Protein AF-A0A0F9TMJ0-F1 (afdb_monomer_lite)

Sequence (74 aa):
MNALRKGKVGVTAHALLRFLQRVDGVDIEDAVRRLVPDDPEHMIGVVGGNGTFPGPKGFRLVIKDGNVITIVPS

Structure (mmCIF, N/CA/C/O backbone):
data_AF-A0A0F9TMJ0-F1
#
_entry.id   AF-A0A0F9TMJ0-F1
#
loop_
_atom_site.group_PDB
_atom_site.id
_atom_site.type_symbol
_atom_site.label_atom_id
_atom_site.label_alt_id
_atom_site.label_comp_id
_atom_site.label_asym_id
_atom_site.label_entity_id
_atom_site.label_seq_id
_atom_site.pdbx_PDB_ins_code
_atom_site.Cartn_x
_atom_site.Cartn_y
_atom_site.Cartn_z
_atom_site.occupancy
_atom_site.B_iso_or_equiv
_atom_site.auth_seq_id
_atom_site.auth_comp_id
_atom_site.auth_asym_id
_atom_site.auth_atom_id
_atom_site.pdbx_PDB_model_num
ATOM 1 N N . MET A 1 1 ? -5.335 -16.281 2.050 1.00 52.03 1 MET A N 1
ATOM 2 C CA . MET A 1 1 ? -4.738 -15.100 2.716 1.00 52.03 1 MET A CA 1
ATOM 3 C C . MET A 1 1 ? -4.968 -15.225 4.214 1.00 52.03 1 MET A C 1
ATOM 5 O O . MET A 1 1 ? -6.102 -15.472 4.607 1.00 52.03 1 MET A O 1
ATOM 9 N N . ASN A 1 2 ? -3.920 -15.108 5.034 1.00 59.50 2 ASN A N 1
ATOM 10 C CA . ASN A 1 2 ? -4.044 -15.183 6.493 1.00 59.50 2 ASN A CA 1
ATOM 11 C C . ASN A 1 2 ? -4.587 -13.855 7.042 1.00 59.50 2 ASN A C 1
ATOM 13 O O . ASN A 1 2 ? -4.089 -12.792 6.683 1.00 59.50 2 ASN A O 1
ATOM 17 N N . ALA A 1 3 ? -5.622 -13.908 7.884 1.00 71.56 3 ALA A N 1
ATOM 18 C CA . ALA A 1 3 ? -6.142 -12.728 8.571 1.00 71.56 3 ALA A CA 1
ATOM 19 C C . ALA A 1 3 ? -5.154 -12.260 9.651 1.00 71.56 3 ALA A C 1
ATOM 21 O O . ALA A 1 3 ? -4.639 -13.080 10.415 1.00 71.56 3 ALA A O 1
ATOM 22 N N . LEU A 1 4 ? -4.936 -10.948 9.751 1.00 84.81 4 LEU A N 1
ATOM 23 C CA . LEU A 1 4 ? -4.246 -10.358 10.900 1.00 84.81 4 LEU A CA 1
ATOM 24 C C . LEU A 1 4 ? -5.156 -10.496 12.121 1.00 84.81 4 LEU A C 1
ATOM 26 O O . LEU A 1 4 ? -6.371 -10.383 11.987 1.00 84.81 4 LEU A O 1
ATOM 30 N N . ARG A 1 5 ? -4.624 -10.769 13.314 1.00 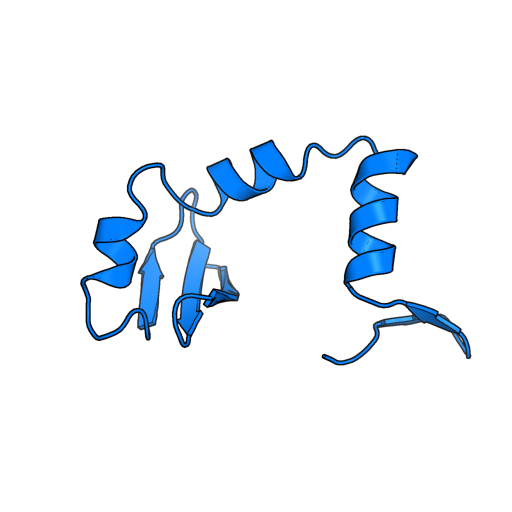88.19 5 ARG A N 1
ATOM 31 C CA . ARG A 1 5 ? -5.466 -10.982 14.504 1.00 88.19 5 ARG A CA 1
ATOM 32 C C . ARG A 1 5 ? -5.168 -9.971 15.600 1.00 88.19 5 ARG A C 1
ATOM 34 O O . ARG A 1 5 ? -4.011 -9.672 15.871 1.00 88.19 5 ARG A O 1
ATOM 41 N N . LYS A 1 6 ? -6.224 -9.514 16.276 1.00 91.19 6 LYS A N 1
ATOM 42 C CA . LYS A 1 6 ? -6.159 -8.798 17.556 1.00 91.19 6 LYS A CA 1
ATOM 43 C C . LYS A 1 6 ? -6.952 -9.598 18.588 1.00 91.19 6 LYS A C 1
ATOM 45 O O . LYS A 1 6 ? -8.184 -9.600 18.586 1.00 91.19 6 LYS A O 1
ATOM 50 N N . GLY A 1 7 ? -6.240 -10.343 19.434 1.00 93.25 7 GLY A N 1
ATOM 51 C CA . GLY A 1 7 ? -6.851 -11.336 20.320 1.00 93.25 7 GLY A CA 1
ATOM 52 C C . GLY A 1 7 ? -7.609 -12.402 19.522 1.00 93.25 7 GLY A C 1
ATOM 53 O O . GLY A 1 7 ? -7.062 -13.020 18.609 1.00 93.25 7 GLY A O 1
ATOM 54 N N . LYS A 1 8 ? -8.893 -12.602 19.841 1.00 92.44 8 LYS A N 1
ATOM 55 C CA . LYS A 1 8 ? -9.750 -13.579 19.144 1.00 92.44 8 LYS A CA 1
ATOM 56 C C . LYS A 1 8 ? -10.280 -13.073 17.795 1.00 92.44 8 LYS A C 1
ATOM 58 O O . LYS A 1 8 ? -10.683 -13.890 16.965 1.00 92.44 8 LYS A O 1
ATOM 63 N N . VAL A 1 9 ? -10.236 -11.763 17.548 1.00 92.94 9 VAL A N 1
ATOM 64 C CA . VAL A 1 9 ? -10.804 -11.133 16.349 1.00 92.94 9 VAL A CA 1
ATOM 65 C C . VAL A 1 9 ? -9.817 -11.212 15.186 1.00 92.94 9 VAL A C 1
ATOM 67 O O . VAL A 1 9 ? -8.654 -10.834 15.326 1.00 92.94 9 VAL A O 1
ATOM 70 N N . GLY A 1 10 ? -10.283 -11.713 14.042 1.00 93.62 10 GLY A N 1
ATOM 71 C CA . GLY A 1 10 ? -9.552 -11.685 12.776 1.00 93.62 10 GLY A CA 1
ATOM 72 C C . GLY A 1 10 ? -9.920 -10.454 11.949 1.00 93.62 10 GLY A C 1
ATOM 73 O O . GLY A 1 10 ? -11.081 -10.064 11.888 1.00 93.62 10 GLY A O 1
ATOM 74 N N . VAL A 1 11 ? -8.928 -9.867 11.295 1.00 93.38 11 VAL A N 1
ATOM 75 C CA . VAL A 1 11 ? -9.025 -8.705 10.416 1.00 93.38 11 VAL A CA 1
ATOM 76 C C . VAL A 1 11 ? -8.549 -9.139 9.036 1.00 93.38 11 VAL A C 1
ATOM 78 O O . VAL A 1 11 ? -7.404 -9.559 8.850 1.00 93.38 11 VAL A O 1
ATOM 81 N N . THR A 1 12 ? -9.452 -9.087 8.062 1.00 94.44 12 THR A N 1
ATOM 82 C CA . THR A 1 12 ? -9.130 -9.420 6.672 1.00 94.44 12 THR A CA 1
ATOM 83 C C . THR A 1 12 ? -8.369 -8.271 6.014 1.00 94.44 12 THR A C 1
ATOM 85 O O . THR A 1 12 ? -8.519 -7.112 6.405 1.00 94.44 12 THR A O 1
ATOM 88 N N . ALA A 1 13 ? -7.596 -8.573 4.967 1.00 90.38 13 ALA A N 1
ATOM 89 C CA . ALA A 1 13 ? -6.927 -7.543 4.171 1.00 90.38 13 ALA A CA 1
ATOM 90 C C . ALA A 1 13 ? -7.927 -6.504 3.623 1.00 90.38 13 ALA A C 1
ATOM 92 O O . ALA A 1 13 ? -7.652 -5.309 3.649 1.00 90.38 13 ALA A O 1
ATOM 93 N N . HIS A 1 14 ? -9.127 -6.945 3.218 1.00 93.25 14 HIS A N 1
ATOM 94 C CA . HIS A 1 14 ? -10.189 -6.047 2.760 1.00 93.25 14 HIS A CA 1
ATOM 95 C C . HIS A 1 14 ? -10.665 -5.089 3.862 1.00 93.25 14 HIS A C 1
ATOM 97 O O . HIS A 1 14 ? -10.819 -3.896 3.612 1.00 93.25 14 HIS A O 1
ATOM 103 N N . ALA A 1 15 ? -10.882 -5.588 5.084 1.00 93.94 15 ALA A N 1
ATOM 104 C CA . ALA A 1 15 ? -11.312 -4.752 6.203 1.00 93.94 15 ALA A CA 1
ATOM 105 C C . ALA A 1 15 ? -10.249 -3.706 6.571 1.00 93.94 15 ALA A C 1
ATOM 107 O O . ALA A 1 15 ? -10.586 -2.544 6.789 1.00 93.94 15 ALA A O 1
ATOM 108 N N . LEU A 1 16 ? -8.970 -4.099 6.572 1.00 94.25 16 LEU A N 1
ATOM 109 C CA . LEU A 1 16 ? -7.863 -3.176 6.810 1.00 94.25 16 LEU A CA 1
ATOM 110 C C . LEU A 1 16 ? -7.787 -2.092 5.725 1.00 94.25 16 LEU A C 1
ATOM 112 O O . LEU A 1 16 ? -7.677 -0.915 6.049 1.00 94.25 16 LEU A O 1
ATOM 116 N N . LEU A 1 17 ? -7.922 -2.469 4.449 1.00 94.12 17 LEU A N 1
ATOM 117 C CA . LEU A 1 17 ? -7.913 -1.521 3.333 1.00 94.12 17 LEU A CA 1
ATOM 118 C C . LEU A 1 17 ? -9.016 -0.462 3.471 1.00 94.12 17 LEU A C 1
ATOM 120 O O . LEU A 1 17 ? -8.774 0.727 3.281 1.00 94.12 17 LEU A O 1
ATOM 124 N N . ARG A 1 18 ? -10.231 -0.886 3.841 1.00 95.62 18 ARG A N 1
ATOM 125 C CA . ARG A 1 18 ? -11.362 0.027 4.058 1.00 95.62 18 ARG A CA 1
ATOM 126 C C . ARG A 1 18 ? -11.147 0.956 5.244 1.00 95.62 18 ARG A C 1
ATOM 128 O O . ARG A 1 18 ? -11.580 2.102 5.174 1.00 95.62 18 ARG A O 1
ATOM 135 N N . PHE A 1 19 ? -10.512 0.469 6.307 1.00 96.38 19 PHE A N 1
ATOM 136 C CA . PHE A 1 19 ? -10.152 1.294 7.454 1.00 96.38 19 PHE A CA 1
ATOM 137 C C . PHE A 1 19 ? -9.185 2.411 7.038 1.00 96.38 19 PHE A C 1
ATOM 139 O O . PHE A 1 19 ? -9.499 3.578 7.251 1.00 96.38 19 PHE A O 1
ATOM 146 N N . LEU A 1 20 ? -8.099 2.071 6.334 1.00 96.19 20 LEU A N 1
ATOM 147 C CA . LEU A 1 20 ? -7.130 3.054 5.831 1.00 96.19 20 LEU A CA 1
ATOM 148 C C . LEU A 1 20 ? -7.787 4.102 4.912 1.00 96.19 20 LEU A C 1
ATOM 150 O O . LEU A 1 20 ? -7.525 5.291 5.050 1.00 96.19 20 LEU A O 1
ATOM 154 N N . GLN A 1 21 ? -8.688 3.680 4.015 1.00 95.31 21 GLN A N 1
ATOM 155 C CA . GLN A 1 21 ? -9.423 4.598 3.131 1.00 95.31 21 GLN A CA 1
ATOM 156 C C . GLN A 1 21 ? -10.354 5.546 3.887 1.00 95.31 21 GLN A C 1
ATOM 158 O O . GLN A 1 21 ? -10.362 6.747 3.643 1.00 95.31 21 GLN A O 1
ATOM 163 N N . ARG A 1 22 ? -11.220 4.992 4.743 1.00 95.50 22 ARG A N 1
ATOM 164 C CA . ARG A 1 22 ? -12.379 5.720 5.281 1.00 95.50 22 ARG A CA 1
ATOM 165 C C . ARG A 1 22 ? -12.091 6.441 6.588 1.00 95.50 22 ARG A C 1
ATOM 167 O O . ARG A 1 22 ? -12.780 7.409 6.886 1.00 95.50 22 ARG A O 1
ATOM 174 N N . VAL A 1 23 ? -11.150 5.932 7.377 1.00 97.00 23 VAL A N 1
ATOM 175 C CA . VAL A 1 23 ? -10.821 6.470 8.701 1.00 97.00 23 VAL A CA 1
ATOM 176 C C . VAL A 1 23 ? -9.545 7.293 8.623 1.00 97.00 23 VAL A C 1
ATOM 178 O O . VAL A 1 23 ? -9.556 8.453 9.021 1.00 97.00 23 VAL A O 1
ATOM 181 N N . ASP A 1 24 ? -8.487 6.728 8.039 1.00 96.00 24 ASP A N 1
ATOM 182 C CA . ASP A 1 24 ? -7.183 7.400 7.970 1.00 96.00 24 ASP A CA 1
ATOM 183 C C . ASP A 1 24 ? -7.048 8.322 6.744 1.00 96.00 24 ASP A C 1
ATOM 185 O O . ASP A 1 24 ? -6.054 9.032 6.608 1.00 96.00 24 ASP A O 1
ATOM 189 N N . GLY A 1 25 ? -8.041 8.327 5.844 1.00 94.69 25 GLY A N 1
ATOM 190 C CA . GLY A 1 25 ? -8.067 9.191 4.660 1.00 94.69 25 GLY A CA 1
ATOM 191 C C . GLY A 1 25 ? -6.995 8.859 3.620 1.00 94.69 25 GLY A C 1
ATOM 192 O O . GLY A 1 25 ? -6.642 9.713 2.809 1.00 94.69 25 GLY A O 1
ATOM 193 N N . VAL A 1 26 ? -6.452 7.639 3.640 1.00 95.88 26 VAL A N 1
ATOM 194 C CA . VAL A 1 26 ? -5.421 7.214 2.690 1.00 95.88 26 VAL A CA 1
ATOM 195 C C . VAL A 1 26 ? -6.038 7.038 1.304 1.00 95.88 26 VAL A C 1
ATOM 197 O O . VAL A 1 26 ? -6.923 6.199 1.107 1.00 95.88 26 VAL A O 1
ATOM 200 N N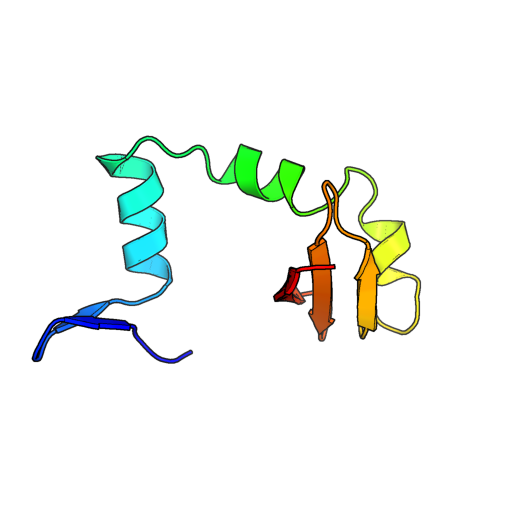 . ASP A 1 27 ? -5.516 7.777 0.325 1.00 94.44 27 ASP A N 1
ATOM 201 C CA . ASP A 1 27 ? -5.829 7.559 -1.086 1.00 94.44 27 ASP A CA 1
ATOM 202 C C . ASP A 1 27 ? -5.113 6.294 -1.584 1.00 94.44 27 ASP A C 1
ATOM 204 O O . ASP A 1 27 ? -3.919 6.275 -1.888 1.00 94.44 27 ASP A O 1
ATOM 208 N N . ILE A 1 28 ? -5.859 5.193 -1.618 1.00 91.38 28 ILE A N 1
ATOM 209 C CA . ILE A 1 28 ? -5.347 3.900 -2.078 1.00 91.38 28 ILE A CA 1
ATOM 210 C C . ILE A 1 28 ? -5.064 3.904 -3.580 1.00 91.38 28 ILE A C 1
ATOM 212 O O . ILE A 1 28 ? -4.165 3.186 -4.010 1.00 91.38 28 ILE A O 1
ATOM 216 N N . GLU A 1 29 ? -5.794 4.685 -4.381 1.00 89.62 29 GLU A N 1
ATOM 217 C CA . GLU A 1 29 ? -5.530 4.755 -5.819 1.00 89.62 29 GLU A CA 1
ATOM 218 C C . GLU A 1 29 ? -4.192 5.447 -6.083 1.00 89.62 29 GLU A C 1
ATOM 220 O O . GLU A 1 29 ? -3.392 4.942 -6.870 1.00 89.62 29 GLU A O 1
ATOM 225 N N . ASP A 1 30 ? -3.901 6.537 -5.366 1.00 90.38 30 ASP A N 1
ATOM 226 C CA . ASP A 1 30 ? -2.571 7.159 -5.376 1.00 90.38 30 ASP A CA 1
ATOM 227 C C . ASP A 1 30 ? -1.484 6.176 -4.919 1.00 90.38 30 ASP A C 1
ATOM 229 O O . ASP A 1 30 ? -0.439 6.045 -5.560 1.00 90.38 30 ASP A O 1
ATOM 233 N N . ALA A 1 31 ? -1.742 5.413 -3.851 1.00 88.69 31 ALA A N 1
ATOM 234 C CA . ALA A 1 31 ? -0.801 4.404 -3.375 1.00 88.69 31 ALA A CA 1
ATOM 235 C C . ALA A 1 31 ? -0.491 3.340 -4.445 1.00 88.69 31 ALA A C 1
ATOM 237 O O . ALA A 1 31 ? 0.669 2.947 -4.577 1.00 88.69 31 ALA A O 1
ATOM 238 N N . VAL A 1 32 ? -1.484 2.907 -5.233 1.00 87.19 32 VAL A N 1
ATOM 239 C CA . VAL A 1 32 ? -1.279 1.971 -6.353 1.00 87.19 32 VAL A CA 1
ATOM 240 C C . VAL A 1 32 ? -0.434 2.603 -7.459 1.00 87.19 32 VAL A C 1
ATOM 242 O O . VAL A 1 32 ? 0.531 1.975 -7.888 1.00 87.19 32 VAL A O 1
ATOM 245 N N . ARG A 1 33 ? -0.723 3.846 -7.871 1.00 85.81 33 ARG A N 1
ATOM 246 C CA . ARG A 1 33 ? 0.067 4.566 -8.896 1.00 85.81 33 ARG A CA 1
ATOM 247 C C . ARG A 1 33 ? 1.522 4.775 -8.475 1.00 85.81 33 ARG A C 1
ATOM 249 O O . ARG A 1 33 ? 2.438 4.752 -9.284 1.00 85.81 33 ARG A O 1
ATOM 256 N N . ARG A 1 34 ? 1.764 4.967 -7.179 1.00 83.44 34 ARG A N 1
ATOM 257 C CA . ARG A 1 34 ? 3.124 5.073 -6.631 1.00 83.44 34 ARG A CA 1
ATOM 258 C C . ARG A 1 34 ? 3.833 3.731 -6.506 1.00 83.44 34 ARG A C 1
ATOM 260 O O . ARG A 1 34 ? 5.059 3.709 -6.409 1.00 83.44 34 ARG A O 1
ATOM 267 N N . LEU A 1 35 ? 3.071 2.647 -6.404 1.00 82.25 35 LEU A N 1
ATOM 268 C CA . LEU A 1 35 ? 3.594 1.296 -6.271 1.00 82.25 35 LEU A CA 1
ATOM 269 C C . LEU A 1 35 ? 3.994 0.733 -7.633 1.00 82.25 35 LEU A C 1
ATOM 271 O O . LEU A 1 35 ? 5.088 0.193 -7.757 1.00 82.25 35 LEU A O 1
ATOM 275 N N . VAL A 1 36 ? 3.119 0.864 -8.629 1.00 77.31 36 VAL A N 1
ATOM 276 C CA . VAL A 1 36 ? 3.306 0.346 -9.986 1.00 77.31 36 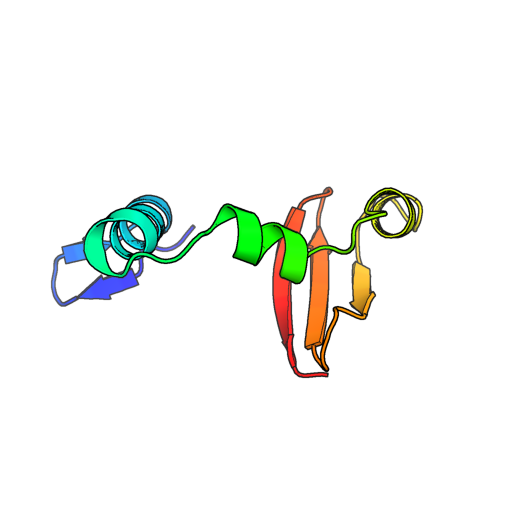VAL A CA 1
ATOM 277 C C . VAL A 1 36 ? 3.491 1.534 -10.934 1.00 77.31 36 VAL A C 1
ATOM 279 O O . VAL A 1 36 ? 2.597 2.374 -10.985 1.00 77.31 36 VAL A O 1
ATOM 282 N N . PRO A 1 37 ? 4.625 1.637 -11.654 1.00 69.00 37 PRO A N 1
ATOM 283 C CA . PRO A 1 37 ? 4.864 2.733 -12.591 1.00 69.00 37 PRO A CA 1
ATOM 284 C C . PRO A 1 37 ? 3.821 2.769 -13.721 1.00 69.00 37 PRO A C 1
ATOM 286 O O . PRO A 1 37 ? 3.208 1.752 -14.036 1.00 69.00 37 PRO A O 1
ATOM 289 N N . ASP A 1 38 ? 3.667 3.940 -14.350 1.00 64.94 38 ASP A N 1
ATOM 290 C CA . ASP A 1 38 ? 2.624 4.227 -15.354 1.00 64.94 38 ASP A CA 1
ATOM 291 C C . ASP A 1 38 ? 2.673 3.330 -16.612 1.00 64.94 38 ASP A C 1
ATOM 293 O O . ASP A 1 38 ? 1.686 3.254 -17.340 1.00 64.94 38 ASP A O 1
ATOM 297 N N . ASP A 1 39 ? 3.785 2.620 -16.846 1.00 67.62 39 ASP A N 1
ATOM 298 C CA . ASP A 1 39 ? 3.919 1.568 -17.865 1.00 67.62 39 ASP A CA 1
ATOM 299 C C . ASP A 1 39 ? 4.071 0.175 -17.207 1.00 67.62 39 ASP A C 1
ATOM 301 O O . ASP A 1 39 ? 5.187 -0.330 -17.029 1.00 67.62 39 ASP A O 1
ATOM 305 N N . PRO A 1 40 ? 2.958 -0.468 -16.804 1.00 64.06 40 PRO A N 1
ATOM 306 C CA . PRO A 1 40 ? 2.976 -1.810 -16.224 1.00 64.06 40 PRO A CA 1
ATOM 307 C C . PRO A 1 40 ? 3.267 -2.904 -17.265 1.00 64.06 40 PRO A C 1
ATOM 309 O O . PRO A 1 40 ? 3.638 -4.021 -16.893 1.00 64.06 40 PRO A O 1
ATOM 312 N N . GLU A 1 41 ? 3.118 -2.613 -18.562 1.00 65.00 41 GLU A N 1
ATOM 313 C CA . GLU A 1 41 ? 3.301 -3.587 -19.643 1.00 65.00 41 GLU A CA 1
ATOM 314 C C . GL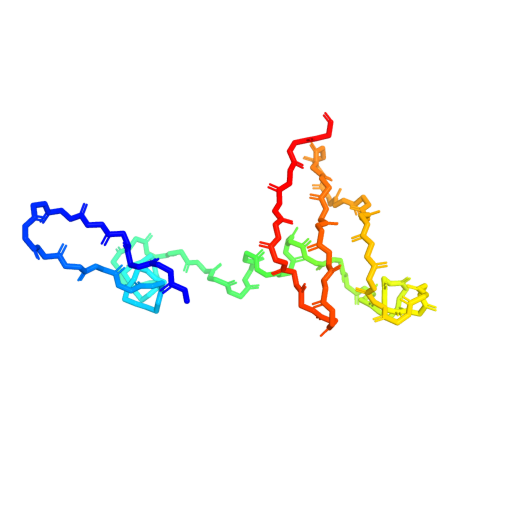U A 1 41 ? 4.763 -4.037 -19.735 1.00 65.00 41 GLU A C 1
ATOM 316 O O . GLU A 1 41 ? 5.039 -5.221 -19.947 1.00 65.00 41 GLU A O 1
ATOM 321 N N . HIS A 1 42 ? 5.702 -3.137 -19.429 1.00 62.91 42 HIS A N 1
ATOM 322 C CA . HIS A 1 42 ? 7.128 -3.448 -19.328 1.00 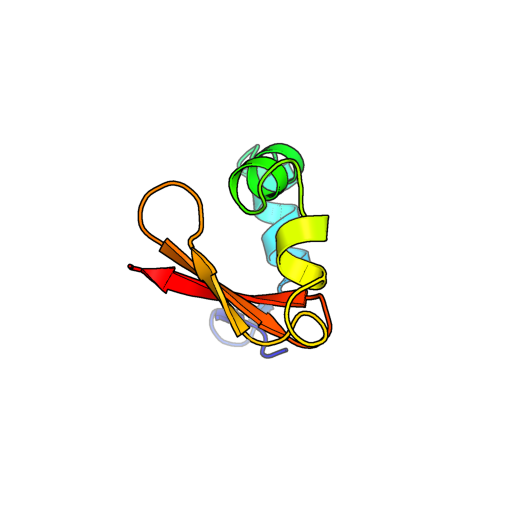62.91 42 HIS A CA 1
ATOM 323 C C . HIS A 1 42 ? 7.458 -4.476 -18.231 1.00 62.91 42 HIS A C 1
ATOM 325 O O . HIS A 1 42 ? 8.427 -5.226 -18.352 1.00 62.91 42 HIS A O 1
ATOM 331 N N . MET A 1 43 ? 6.661 -4.531 -17.158 1.00 62.12 43 MET A N 1
ATOM 332 C CA . MET A 1 43 ? 6.847 -5.483 -16.055 1.00 62.12 43 MET A CA 1
ATOM 333 C C . MET A 1 43 ? 6.231 -6.852 -16.369 1.00 62.12 43 MET A C 1
ATOM 335 O O . MET A 1 43 ? 6.754 -7.883 -15.954 1.00 62.12 43 MET A O 1
ATOM 339 N N . ILE A 1 44 ? 5.126 -6.875 -17.117 1.00 61.03 44 ILE A N 1
ATOM 340 C CA . ILE A 1 44 ? 4.386 -8.101 -17.452 1.00 61.03 44 ILE A CA 1
ATOM 341 C C . ILE A 1 44 ? 5.003 -8.814 -18.667 1.00 61.03 44 ILE A C 1
ATOM 343 O O . ILE A 1 44 ? 4.999 -10.046 -18.726 1.00 61.03 44 ILE A O 1
ATOM 347 N N . GLY A 1 45 ? 5.586 -8.061 -19.609 1.00 58.62 45 GLY A N 1
ATOM 348 C CA . GLY A 1 45 ? 6.207 -8.595 -20.828 1.00 58.62 45 GLY A CA 1
ATOM 349 C C . GLY A 1 45 ? 7.438 -9.479 -20.585 1.00 58.62 45 GLY A C 1
ATOM 350 O O . GLY A 1 45 ? 7.814 -10.273 -21.447 1.00 58.62 45 GLY A O 1
ATOM 351 N N . VAL A 1 46 ? 8.042 -9.401 -19.396 1.00 55.28 46 VAL A N 1
ATOM 352 C CA . VAL A 1 46 ? 9.192 -10.219 -18.999 1.00 55.28 46 VAL A CA 1
ATOM 353 C C . VAL A 1 46 ? 8.689 -11.494 -18.310 1.00 55.28 46 VAL A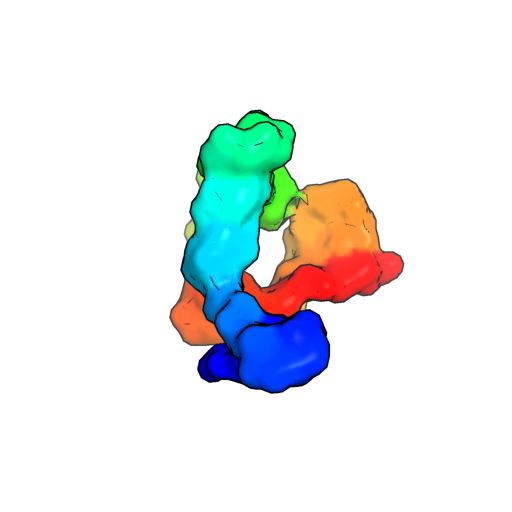 C 1
ATOM 355 O O . VAL A 1 46 ? 8.281 -11.485 -17.154 1.00 55.28 46 VAL A O 1
ATOM 358 N N . VAL A 1 47 ? 8.713 -12.611 -19.045 1.00 52.78 47 VAL A N 1
ATOM 359 C CA . VAL A 1 47 ? 8.519 -13.990 -18.540 1.00 52.78 47 VAL A CA 1
ATOM 360 C C . VAL A 1 47 ? 7.208 -14.197 -17.755 1.00 52.78 47 VAL A C 1
ATOM 362 O O . VAL A 1 47 ? 7.199 -14.611 -16.596 1.00 52.78 47 VAL A O 1
ATOM 365 N N . GLY A 1 48 ? 6.068 -13.913 -18.392 1.00 61.00 48 GLY A N 1
ATOM 366 C CA . GLY A 1 48 ? 4.743 -14.231 -17.836 1.00 61.00 48 GLY A CA 1
ATOM 367 C C . GLY A 1 48 ? 4.388 -13.459 -16.560 1.00 61.00 48 GLY A C 1
ATOM 368 O O . GLY A 1 48 ? 3.572 -13.931 -15.770 1.00 61.00 48 GLY A O 1
ATOM 369 N N . GLY A 1 49 ? 5.026 -12.303 -16.339 1.00 63.97 49 GLY A N 1
ATOM 370 C CA . GLY A 1 49 ? 4.820 -11.464 -15.160 1.00 63.97 49 GLY A CA 1
ATOM 371 C C . GLY A 1 49 ? 5.330 -12.081 -13.857 1.00 63.97 49 GLY A C 1
ATOM 372 O O . GLY A 1 49 ? 4.913 -11.646 -12.789 1.00 63.97 49 GLY A O 1
ATOM 373 N N . ASN A 1 50 ? 6.201 -13.092 -13.915 1.00 79.88 50 ASN A N 1
ATOM 374 C CA . ASN A 1 50 ? 6.789 -13.727 -12.738 1.00 79.88 50 ASN A CA 1
ATOM 375 C C . ASN A 1 50 ? 8.224 -13.241 -12.538 1.00 79.88 50 ASN A C 1
ATOM 377 O O . ASN A 1 50 ? 9.091 -13.501 -13.369 1.00 79.88 50 ASN A O 1
ATOM 381 N N . GLY A 1 51 ? 8.509 -12.581 -11.418 1.00 84.12 51 GLY A N 1
ATOM 382 C CA . GLY A 1 51 ? 9.865 -12.115 -11.144 1.00 84.12 51 GLY A CA 1
ATOM 383 C C . GLY A 1 51 ? 9.953 -11.030 -10.086 1.00 84.12 51 GLY A C 1
ATOM 384 O O . GLY A 1 51 ? 8.954 -10.617 -9.498 1.00 84.12 51 GLY A O 1
ATOM 385 N N . THR A 1 52 ? 11.183 -10.577 -9.857 1.00 85.06 52 THR A N 1
ATOM 386 C CA . THR A 1 52 ? 11.482 -9.450 -8.974 1.00 85.06 52 THR A CA 1
ATOM 387 C C . THR A 1 52 ? 11.876 -8.251 -9.823 1.00 85.06 52 THR A C 1
ATOM 389 O O . THR A 1 52 ? 12.858 -8.313 -10.559 1.00 85.06 52 THR A O 1
ATOM 392 N N . PHE A 1 53 ? 11.138 -7.156 -9.691 1.00 82.62 53 PHE A N 1
ATOM 393 C CA . PHE A 1 53 ? 11.292 -5.953 -10.503 1.00 82.62 53 PHE A CA 1
ATOM 394 C C . PHE A 1 53 ? 11.677 -4.760 -9.628 1.00 82.62 53 PHE A C 1
ATOM 396 O O . PHE A 1 53 ? 11.236 -4.684 -8.478 1.00 82.62 53 PHE A O 1
ATOM 403 N N . PRO A 1 54 ? 12.492 -3.819 -10.128 1.00 79.94 54 PRO A N 1
ATOM 404 C CA . PRO A 1 54 ? 12.767 -2.588 -9.402 1.00 79.94 54 PRO A CA 1
ATOM 405 C C . PRO A 1 54 ? 11.473 -1.781 -9.251 1.00 79.94 54 PRO A C 1
ATOM 407 O O . PRO A 1 54 ? 10.776 -1.517 -10.226 1.00 79.94 54 PRO A O 1
ATOM 410 N N . GLY A 1 55 ? 11.147 -1.409 -8.016 1.00 76.44 55 GLY A N 1
ATOM 411 C CA . GLY A 1 55 ? 10.067 -0.483 -7.716 1.00 76.44 55 GLY A CA 1
ATOM 412 C C . GLY A 1 55 ? 10.580 0.957 -7.600 1.00 76.44 55 GLY A C 1
ATOM 413 O O . GLY A 1 55 ? 11.787 1.187 -7.447 1.00 76.44 55 GLY A O 1
ATOM 414 N N . PRO A 1 56 ? 9.684 1.954 -7.635 1.00 70.31 56 PRO A N 1
ATOM 415 C CA . PRO A 1 56 ? 10.052 3.336 -7.346 1.00 70.31 56 PRO A CA 1
ATOM 416 C C . PRO A 1 56 ? 10.632 3.462 -5.926 1.00 70.31 56 PRO A C 1
ATOM 418 O O . PRO A 1 56 ? 10.136 2.840 -5.005 1.00 70.31 56 PRO A O 1
ATOM 421 N N . LYS A 1 57 ? 11.639 4.313 -5.690 1.00 72.56 57 LYS A N 1
ATOM 422 C CA . LYS A 1 57 ? 12.100 4.673 -4.323 1.00 72.56 57 LYS A CA 1
ATOM 423 C C . LYS A 1 57 ? 12.629 3.508 -3.456 1.00 72.56 57 LYS A C 1
ATOM 425 O O . LYS A 1 57 ? 12.268 3.385 -2.288 1.00 72.56 57 LYS A O 1
ATOM 430 N N . GLY A 1 58 ? 13.558 2.711 -3.986 1.00 79.00 58 GLY A N 1
ATOM 431 C CA . GLY A 1 58 ? 14.419 1.857 -3.151 1.00 79.00 58 GLY A CA 1
ATOM 432 C C . GLY A 1 58 ? 13.748 0.601 -2.587 1.00 79.00 58 GLY A C 1
ATOM 433 O O . GLY A 1 58 ? 14.169 0.094 -1.550 1.00 79.00 58 GLY A O 1
ATOM 434 N N . PHE A 1 59 ? 12.727 0.087 -3.268 1.00 85.06 59 PHE A N 1
ATOM 435 C CA . PHE A 1 59 ? 12.191 -1.250 -3.028 1.00 85.06 59 PHE A CA 1
ATOM 436 C C . PHE A 1 59 ? 12.131 -2.053 -4.330 1.00 85.06 59 PHE A C 1
ATOM 438 O O . PHE A 1 59 ? 12.273 -1.509 -5.426 1.00 85.06 59 PHE A O 1
ATOM 445 N N . ARG A 1 60 ? 11.901 -3.361 -4.214 1.00 87.00 60 ARG A N 1
ATOM 446 C CA . ARG A 1 60 ? 11.613 -4.274 -5.321 1.00 87.00 60 ARG A CA 1
ATOM 447 C C . ARG A 1 60 ? 10.228 -4.890 -5.150 1.00 87.00 60 ARG A C 1
ATOM 449 O O . ARG A 1 60 ? 9.767 -5.123 -4.032 1.00 87.00 60 ARG A O 1
ATOM 456 N N . LEU A 1 61 ? 9.579 -5.169 -6.270 1.00 86.88 61 LEU A N 1
ATOM 457 C CA . LEU A 1 61 ? 8.280 -5.821 -6.358 1.00 86.88 61 LEU A CA 1
ATOM 458 C C . LEU A 1 61 ? 8.471 -7.276 -6.754 1.00 86.88 61 LEU A C 1
ATOM 460 O O . LEU A 1 61 ? 9.141 -7.549 -7.744 1.00 86.88 61 LEU A O 1
ATOM 464 N N . VAL A 1 62 ? 7.860 -8.199 -6.020 1.00 86.94 62 VAL A N 1
ATOM 465 C CA . VAL A 1 62 ? 7.742 -9.597 -6.440 1.00 86.94 62 VAL A CA 1
ATOM 466 C C . VAL A 1 62 ? 6.375 -9.770 -7.078 1.00 86.94 62 VAL A C 1
ATOM 468 O O . VAL A 1 62 ? 5.352 -9.620 -6.401 1.00 86.94 62 VAL A O 1
ATOM 471 N N . ILE A 1 63 ? 6.364 -10.078 -8.369 1.00 86.12 63 ILE A N 1
ATOM 472 C CA . ILE A 1 63 ? 5.149 -10.315 -9.142 1.00 86.12 63 ILE A CA 1
ATOM 473 C C . ILE A 1 63 ? 5.021 -11.814 -9.390 1.00 86.12 63 ILE A C 1
ATOM 475 O O . ILE A 1 63 ? 6.009 -12.492 -9.694 1.00 86.12 63 ILE A O 1
ATOM 479 N N . LYS A 1 64 ? 3.806 -12.329 -9.203 1.00 83.81 64 LYS A N 1
ATOM 480 C CA . LYS A 1 64 ? 3.429 -13.693 -9.537 1.00 83.81 64 LYS A CA 1
ATOM 481 C C . LYS A 1 64 ? 2.063 -13.721 -10.217 1.00 83.81 64 LYS A C 1
ATOM 483 O O . LYS A 1 64 ? 1.108 -13.158 -9.689 1.00 83.81 64 LYS A O 1
ATOM 488 N N . ASP A 1 65 ? 1.972 -14.377 -11.367 1.00 83.31 65 ASP A N 1
ATOM 489 C CA . ASP A 1 65 ? 0.768 -14.525 -12.186 1.00 83.31 65 ASP A CA 1
ATOM 490 C C . ASP A 1 65 ? 0.103 -13.162 -12.461 1.00 83.31 65 ASP A C 1
ATOM 492 O O . ASP A 1 65 ? -1.103 -12.989 -12.290 1.00 83.31 65 ASP A O 1
ATOM 496 N N . GLY A 1 66 ? 0.921 -12.150 -12.782 1.00 78.44 66 GLY A N 1
ATOM 497 C CA . GLY A 1 66 ? 0.479 -10.769 -13.019 1.00 78.44 66 GLY A CA 1
ATOM 498 C C . GLY A 1 66 ? 0.076 -9.976 -11.766 1.00 78.44 66 GLY A C 1
ATOM 499 O O . GLY A 1 66 ? -0.384 -8.845 -11.888 1.00 78.44 66 GLY A O 1
ATOM 500 N N . ASN A 1 67 ? 0.244 -10.530 -10.561 1.00 83.00 67 ASN A N 1
ATOM 501 C CA . ASN A 1 67 ? -0.119 -9.883 -9.300 1.00 83.00 67 ASN A CA 1
ATOM 502 C C . ASN A 1 67 ? 1.120 -9.538 -8.470 1.00 83.00 67 ASN A C 1
ATOM 504 O O . ASN A 1 67 ? 1.988 -10.384 -8.265 1.00 83.00 67 ASN A O 1
ATOM 508 N N . VAL A 1 68 ? 1.183 -8.327 -7.909 1.00 85.19 68 VAL A N 1
ATOM 509 C CA . VAL A 1 68 ? 2.183 -7.995 -6.881 1.00 85.19 68 VAL A CA 1
ATOM 510 C C . VAL A 1 68 ? 1.844 -8.774 -5.610 1.00 85.19 68 VAL A C 1
ATOM 512 O O . VAL A 1 68 ? 0.808 -8.539 -4.989 1.00 85.19 68 VAL A O 1
ATOM 515 N N . ILE A 1 69 ? 2.717 -9.698 -5.214 1.00 87.44 69 ILE A N 1
ATOM 516 C CA . ILE A 1 69 ? 2.522 -10.539 -4.024 1.00 87.44 69 ILE A CA 1
ATOM 517 C C . ILE A 1 69 ? 3.381 -10.096 -2.837 1.00 87.44 69 ILE A C 1
ATOM 519 O O . ILE A 1 69 ? 2.997 -10.332 -1.692 1.00 87.44 69 ILE A O 1
ATOM 523 N N . THR A 1 70 ? 4.510 -9.429 -3.099 1.00 87.31 70 THR A N 1
ATOM 524 C CA . THR A 1 70 ? 5.447 -8.979 -2.060 1.00 87.31 70 THR A CA 1
ATOM 525 C C . THR A 1 70 ? 6.131 -7.677 -2.471 1.00 87.31 70 THR A C 1
ATOM 527 O O . THR A 1 70 ? 6.484 -7.492 -3.633 1.00 87.31 70 THR A O 1
ATOM 530 N N . ILE A 1 71 ? 6.382 -6.805 -1.494 1.00 87.94 71 ILE A N 1
ATOM 531 C CA . ILE A 1 71 ? 7.240 -5.621 -1.616 1.00 87.94 71 ILE A CA 1
ATOM 532 C C . ILE A 1 71 ? 8.440 -5.858 -0.695 1.00 87.94 71 ILE A C 1
ATOM 534 O O . ILE A 1 71 ? 8.247 -6.126 0.491 1.00 87.94 71 ILE A O 1
ATOM 538 N N . VAL A 1 72 ? 9.664 -5.795 -1.221 1.00 85.88 72 VAL A N 1
ATOM 539 C CA . VAL A 1 72 ? 10.897 -5.986 -0.436 1.00 85.88 72 VAL A CA 1
ATOM 540 C C . VAL A 1 72 ? 11.774 -4.735 -0.500 1.00 85.88 72 VAL A C 1
ATOM 542 O O . VAL A 1 72 ? 11.873 -4.143 -1.571 1.00 85.88 72 VAL A O 1
ATOM 545 N N . PRO A 1 73 ? 12.444 -4.323 0.587 1.00 80.88 73 PRO A N 1
ATOM 546 C CA . PRO A 1 73 ? 13.457 -3.269 0.518 1.00 80.88 73 PRO A CA 1
ATOM 547 C C . PRO A 1 73 ? 14.575 -3.648 -0.471 1.00 80.88 73 PRO A C 1
ATOM 549 O O . PRO A 1 73 ? 14.911 -4.835 -0.595 1.00 80.88 73 PRO A O 1
ATOM 552 N N . SER A 1 74 ? 15.110 -2.665 -1.205 1.00 73.25 74 SER A N 1
ATOM 553 C CA . SER A 1 74 ? 16.216 -2.869 -2.154 1.00 73.25 74 SER A CA 1
ATOM 554 C C . SER A 1 74 ? 17.544 -3.088 -1.451 1.00 73.25 74 SER A C 1
ATOM 556 O O . SER A 1 74 ? 17.845 -2.325 -0.512 1.00 73.25 74 SER A O 1
#

pLDDT: mean 82.07, std 12.32, range [52.03, 97.0]

Foldseek 3Di:
DAFDDDVPDGHDPVNVVVCCCPPVVDDVVVVVCQFAPPCNVVCCVPPNNADWADHPPAWIFGTDNNDGPDIGGD

Secondary structure (DSSP, 8-state):
-PPEEETTEEE-HHHHHHHHHHTS---HHHHHHHHS-S--HHHHTTGGG-EEEEPTTSEEEEEETTEEEEEEE-

Radius of gyration: 14.66 Å; chains: 1; bounding box: 29×24×41 Å

Organism: NCBI:txid412755